Protein AF-A0A921BBF6-F1 (afdb_monomer_lite)

Radius of gyration: 13.72 Å; chains: 1; bounding box: 25×26×42 Å

Sequence (78 aa):
MDHLDELENQSIYILREAYKNFKNLAMLWSIGKDSTIMLWLARKAFFGHCPIPLVHIDTTYKIPAMIEYRTFMQRSGD

Secondary structure (DSSP, 8-state):
--HHHHHHHHHHHHHHHHHHH-SS--EE--SSHHHHHHHHHHHHHTTT---SPEE----S-S-HHHHHHHHHHHHHT-

pLDDT: mean 92.3, std 7.11, range [58.81, 98.5]

Foldseek 3Di:
DDPVVVVLVVLLVVLVVCVVPDPQAAQEAALDPVSVVNVVSCCVSVVNARPHHYDYDDPVPDDVVSVVVVVVCVVVRD

Structure (mmCIF, N/CA/C/O backbone):
data_AF-A0A921BBF6-F1
#
_entry.id   AF-A0A921BBF6-F1
#
loop_
_atom_site.group_PDB
_atom_site.id
_atom_site.type_symbol
_atom_site.label_atom_id
_atom_site.label_alt_id
_atom_site.label_comp_id
_atom_site.label_asym_id
_atom_site.label_entity_id
_atom_site.label_seq_id
_atom_site.pdbx_PDB_ins_code
_atom_site.Cartn_x
_atom_site.Cartn_y
_atom_site.Cartn_z
_atom_site.occupancy
_atom_site.B_iso_or_equiv
_atom_site.auth_seq_id
_atom_site.auth_comp_id
_atom_site.auth_asym_id
_atom_site.auth_atom_id
_atom_site.pdbx_PDB_model_num
ATOM 1 N N . MET A 1 1 ? 4.156 -2.551 22.594 1.00 71.69 1 MET A N 1
ATOM 2 C CA . MET A 1 1 ? 4.172 -1.615 21.468 1.00 71.69 1 MET A CA 1
ATOM 3 C C . MET A 1 1 ? 5.625 -1.368 21.170 1.00 71.69 1 MET A C 1
ATOM 5 O O . MET A 1 1 ? 6.314 -0.802 22.014 1.00 71.69 1 MET A O 1
ATOM 9 N N . ASP A 1 2 ? 6.112 -1.960 20.090 1.00 94.12 2 ASP A N 1
ATOM 10 C CA . ASP A 1 2 ? 7.442 -1.670 19.569 1.00 94.12 2 ASP A CA 1
ATOM 11 C C . ASP A 1 2 ? 7.381 -0.544 18.520 1.00 94.12 2 ASP A C 1
ATOM 13 O O . ASP A 1 2 ? 6.318 0.000 18.217 1.00 94.12 2 ASP A O 1
ATOM 17 N N . HIS A 1 3 ? 8.537 -0.164 17.979 1.00 97.12 3 HIS A N 1
ATOM 18 C CA . HIS A 1 3 ? 8.623 0.892 16.972 1.00 97.12 3 HIS A CA 1
ATOM 19 C C . HIS A 1 3 ? 7.825 0.579 15.689 1.00 97.12 3 HIS A C 1
ATOM 21 O O . HIS A 1 3 ? 7.281 1.488 15.062 1.00 97.12 3 HIS A O 1
ATOM 27 N N . LEU A 1 4 ? 7.742 -0.694 15.287 1.00 97.31 4 LEU A N 1
ATOM 28 C CA . LEU A 1 4 ? 7.008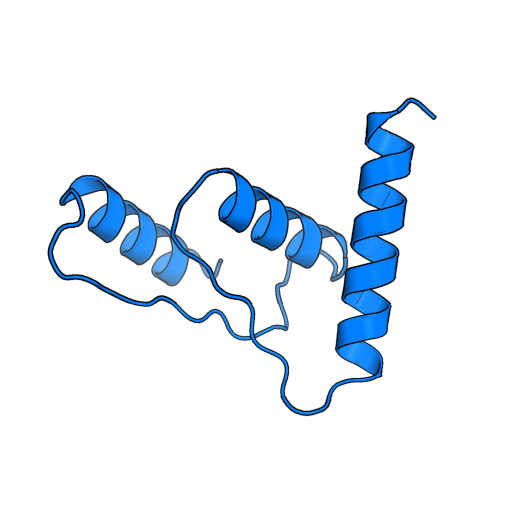 -1.092 14.087 1.00 97.31 4 LEU A CA 1
ATOM 29 C C . LEU A 1 4 ? 5.498 -1.056 14.325 1.00 97.31 4 LEU A C 1
ATOM 31 O O . LEU A 1 4 ? 4.772 -0.624 13.430 1.00 97.31 4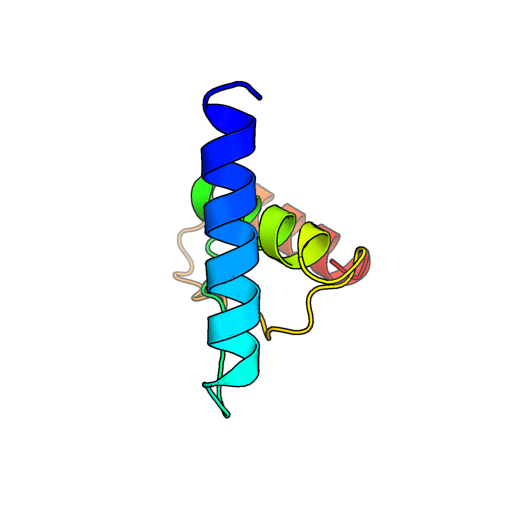 LEU A O 1
ATOM 35 N N . ASP A 1 5 ? 5.034 -1.416 15.525 1.00 97.12 5 ASP A N 1
ATOM 36 C CA . ASP A 1 5 ? 3.632 -1.263 15.921 1.00 97.12 5 ASP A CA 1
ATOM 37 C C . ASP A 1 5 ? 3.182 0.202 15.791 1.00 97.12 5 ASP A C 1
ATOM 39 O O . ASP A 1 5 ? 2.085 0.488 15.307 1.00 97.12 5 ASP A O 1
ATOM 43 N N . GLU A 1 6 ? 4.014 1.156 16.216 1.00 97.94 6 GLU A N 1
ATOM 44 C CA . GLU A 1 6 ? 3.703 2.588 16.122 1.00 97.94 6 GLU A CA 1
ATOM 45 C C . GLU A 1 6 ? 3.598 3.054 14.666 1.00 97.94 6 GLU A C 1
ATOM 47 O O . GLU A 1 6 ? 2.601 3.676 14.281 1.00 97.94 6 GLU A O 1
ATOM 52 N N . LEU A 1 7 ? 4.591 2.708 13.839 1.00 98.19 7 LEU A N 1
ATOM 53 C CA . LEU A 1 7 ? 4.605 3.056 12.416 1.00 98.19 7 LEU A CA 1
ATOM 54 C C . LEU A 1 7 ? 3.425 2.442 11.660 1.00 98.19 7 LEU A C 1
ATOM 56 O O . LEU A 1 7 ? 2.815 3.090 10.804 1.00 98.19 7 LEU A O 1
ATOM 60 N N . GLU A 1 8 ? 3.085 1.196 11.972 1.00 97.88 8 GLU A N 1
ATOM 61 C CA . GLU A 1 8 ? 1.954 0.510 11.369 1.00 97.88 8 GLU A CA 1
ATOM 62 C C . GLU A 1 8 ? 0.629 1.187 11.734 1.00 97.88 8 GLU A C 1
ATOM 64 O O . GLU A 1 8 ? -0.176 1.486 10.846 1.00 97.88 8 GLU A O 1
ATOM 69 N N . ASN A 1 9 ? 0.418 1.494 13.017 1.00 98.00 9 ASN A N 1
ATOM 70 C CA . ASN A 1 9 ? -0.787 2.179 13.479 1.00 98.00 9 ASN A CA 1
ATOM 71 C C . ASN A 1 9 ? -0.924 3.573 12.852 1.00 98.00 9 ASN A C 1
ATOM 73 O O . ASN A 1 9 ? -2.008 3.937 12.387 1.00 98.00 9 ASN A O 1
ATOM 77 N N . GLN A 1 10 ? 0.175 4.329 12.765 1.00 98.44 10 GLN A N 1
ATOM 78 C CA . GLN A 1 10 ? 0.197 5.623 12.084 1.00 98.44 10 GLN A CA 1
ATOM 79 C C . GLN A 1 10 ? -0.152 5.486 10.594 1.00 98.44 10 GLN A C 1
ATOM 81 O O . GLN A 1 10 ? -0.940 6.271 10.063 1.00 98.44 10 GLN A O 1
ATOM 86 N N . SER A 1 11 ? 0.385 4.470 9.919 1.00 98.19 11 SER A N 1
ATOM 87 C CA . SER A 1 11 ? 0.114 4.224 8.500 1.00 98.19 11 SER A CA 1
ATOM 88 C C . SER A 1 11 ? -1.350 3.854 8.250 1.00 98.19 11 SER A C 1
ATOM 90 O O . SER A 1 11 ? -1.977 4.394 7.337 1.00 98.19 11 SER A O 1
ATOM 92 N N . ILE A 1 12 ? -1.927 2.984 9.085 1.00 98.06 12 ILE A N 1
ATOM 93 C CA . ILE A 1 12 ? -3.348 2.607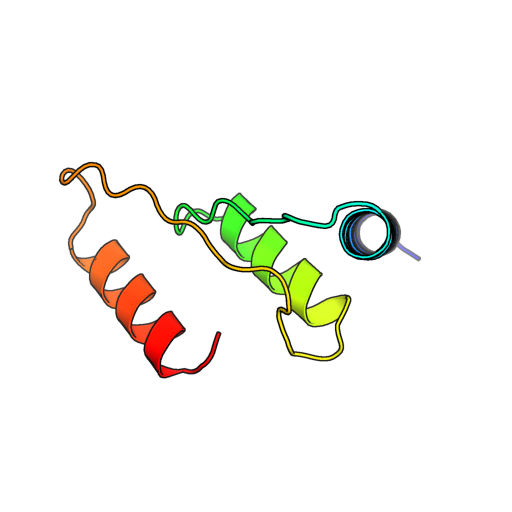 9.019 1.00 98.06 12 ILE A CA 1
ATOM 94 C C . ILE A 1 12 ? -4.242 3.832 9.229 1.00 98.06 12 ILE A C 1
ATOM 96 O O . ILE A 1 12 ? -5.217 4.015 8.495 1.00 98.06 12 ILE A O 1
ATOM 100 N N . TYR A 1 13 ? -3.911 4.677 10.208 1.00 98.44 13 TYR A N 1
ATOM 101 C CA . TYR A 1 13 ? -4.635 5.919 10.464 1.00 98.44 13 TYR A CA 1
ATOM 102 C C . TYR A 1 13 ? -4.638 6.831 9.228 1.00 98.44 13 TYR A C 1
ATOM 104 O O . TYR A 1 13 ? -5.706 7.243 8.776 1.00 98.44 13 TYR A O 1
ATOM 112 N N . ILE A 1 14 ? -3.468 7.071 8.623 1.00 98.38 14 ILE A N 1
ATOM 113 C CA . ILE A 1 14 ? -3.331 7.907 7.420 1.00 98.38 14 ILE A CA 1
ATOM 114 C C . ILE A 1 14 ? -4.148 7.341 6.254 1.00 98.38 14 ILE A C 1
ATOM 116 O O . ILE A 1 14 ? -4.847 8.091 5.576 1.00 98.38 14 ILE A O 1
ATOM 120 N N . LEU A 1 15 ? -4.101 6.026 6.024 1.00 98.00 15 LEU A N 1
ATOM 121 C CA . LEU A 1 15 ? -4.839 5.382 4.934 1.00 98.00 15 LEU A CA 1
ATOM 122 C C . LEU A 1 15 ? -6.358 5.525 5.098 1.00 98.00 15 LEU A C 1
ATOM 124 O O . LEU A 1 15 ? -7.059 5.802 4.123 1.00 98.00 15 LEU A O 1
ATOM 128 N N . ARG A 1 16 ? -6.871 5.378 6.325 1.00 97.75 16 ARG A N 1
ATOM 129 C CA . ARG A 1 16 ? -8.302 5.545 6.622 1.00 97.75 16 ARG A CA 1
ATOM 130 C C . ARG A 1 16 ? -8.751 6.994 6.481 1.00 97.75 16 ARG A C 1
ATOM 132 O O . ARG A 1 16 ? -9.794 7.241 5.877 1.00 97.75 16 ARG A O 1
ATOM 139 N N . GLU A 1 17 ? -7.959 7.942 6.974 1.00 98.50 17 GLU A N 1
ATOM 140 C CA . GLU A 1 17 ? -8.254 9.366 6.807 1.00 98.50 17 GLU A CA 1
ATOM 141 C C . GLU A 1 17 ? -8.196 9.781 5.335 1.00 98.50 17 GLU A C 1
ATOM 143 O O . GLU A 1 17 ? -9.089 10.484 4.864 1.00 98.50 17 GLU A O 1
ATOM 148 N N . ALA A 1 18 ? -7.216 9.300 4.566 1.00 97.88 18 ALA A N 1
ATOM 149 C CA . ALA A 1 18 ? -7.160 9.564 3.134 1.00 97.88 18 ALA A CA 1
ATOM 150 C C . ALA A 1 18 ? -8.404 9.010 2.417 1.00 97.88 18 ALA A C 1
ATOM 152 O O . ALA A 1 18 ? -9.070 9.731 1.675 1.00 97.88 18 ALA A O 1
ATOM 153 N N . TYR A 1 19 ? -8.777 7.759 2.687 1.00 97.06 19 TYR A N 1
ATOM 154 C CA . TYR A 1 19 ? -9.967 7.152 2.091 1.00 97.06 19 TYR A CA 1
ATOM 155 C C . TYR A 1 19 ? -11.259 7.912 2.431 1.00 97.06 19 TYR A C 1
ATOM 157 O O . TYR A 1 19 ? -12.134 8.068 1.584 1.00 97.06 19 TYR A O 1
ATOM 165 N N . LYS A 1 20 ? -11.373 8.428 3.660 1.00 97.50 20 LYS A N 1
ATOM 166 C CA . LYS A 1 20 ? -12.530 9.216 4.101 1.00 97.50 20 LYS A CA 1
ATOM 167 C C . LYS A 1 20 ? -12.599 10.597 3.440 1.00 97.50 20 LYS A C 1
ATOM 169 O O . LYS A 1 20 ? -13.694 11.070 3.143 1.00 97.50 20 LYS A O 1
ATOM 174 N N . ASN A 1 21 ? -11.458 11.261 3.254 1.00 98.06 21 ASN A N 1
ATOM 175 C CA . ASN A 1 21 ? -11.415 12.672 2.856 1.00 98.06 21 ASN A CA 1
ATOM 176 C C . ASN A 1 21 ? -11.271 12.890 1.338 1.00 98.06 21 ASN A C 1
ATOM 178 O O . ASN A 1 21 ? -11.672 13.942 0.836 1.00 98.06 21 ASN A O 1
ATOM 182 N N . PHE A 1 22 ? -10.736 11.924 0.584 1.00 97.25 22 PHE A N 1
ATOM 183 C CA . PHE A 1 22 ? -10.523 12.060 -0.859 1.00 97.25 22 PHE A CA 1
ATOM 184 C C . PHE A 1 22 ? -11.536 11.243 -1.666 1.00 97.25 22 PHE A C 1
ATOM 186 O O . PHE A 1 22 ? -11.606 10.026 -1.552 1.00 97.25 22 PHE A O 1
ATOM 193 N N . LYS A 1 23 ? -12.285 11.915 -2.552 1.00 93.00 23 LYS A N 1
ATOM 194 C CA . LYS A 1 23 ? -13.282 11.263 -3.425 1.00 93.00 23 LYS A CA 1
ATOM 195 C C . LYS A 1 23 ? -12.659 10.411 -4.536 1.00 93.00 23 LYS A C 1
ATOM 197 O O . LYS A 1 23 ? -13.229 9.397 -4.911 1.00 93.00 23 LYS A O 1
ATOM 202 N N . ASN A 1 24 ? -11.508 10.838 -5.063 1.00 94.25 24 ASN A N 1
ATOM 203 C CA . ASN A 1 24 ? -10.794 10.182 -6.160 1.00 94.25 24 ASN A CA 1
ATOM 204 C C . ASN A 1 24 ? -9.391 9.801 -5.685 1.00 94.25 24 ASN A C 1
ATOM 206 O O . ASN A 1 24 ? -8.419 10.503 -5.963 1.00 94.25 24 ASN A O 1
ATOM 210 N N . LEU A 1 25 ? -9.306 8.728 -4.905 1.00 96.56 25 LEU A N 1
ATOM 211 C CA . LEU A 1 25 ? -8.046 8.221 -4.380 1.00 96.56 25 LEU A CA 1
AT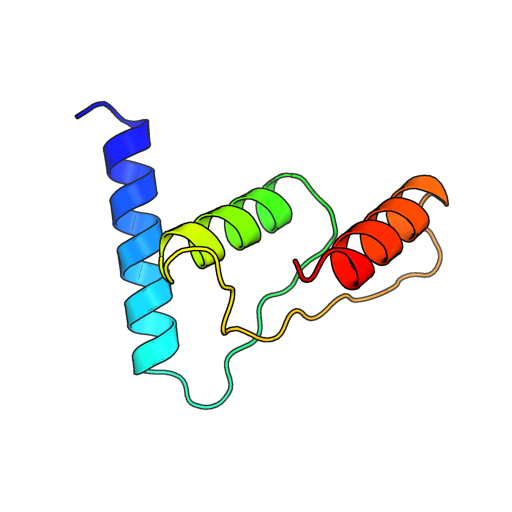OM 212 C C . LEU A 1 25 ? -7.550 7.060 -5.245 1.00 96.56 25 LEU A C 1
ATOM 214 O O . LEU A 1 25 ? -8.330 6.194 -5.629 1.00 96.56 25 LEU A O 1
ATOM 218 N N . ALA A 1 26 ? -6.251 7.032 -5.526 1.00 96.50 26 ALA A N 1
ATOM 219 C CA . ALA A 1 26 ? -5.586 5.914 -6.180 1.00 96.50 26 ALA A CA 1
ATOM 220 C C . ALA A 1 26 ? -4.211 5.694 -5.547 1.00 96.50 26 ALA A C 1
ATOM 222 O O . ALA A 1 26 ? -3.557 6.649 -5.121 1.00 96.50 26 ALA A O 1
ATOM 223 N N . MET A 1 27 ? -3.766 4.442 -5.494 1.00 96.00 27 MET A N 1
ATOM 224 C CA . MET A 1 27 ? -2.459 4.074 -4.959 1.00 96.00 27 MET A CA 1
ATOM 225 C C . MET A 1 27 ? -1.520 3.696 -6.099 1.00 96.00 27 MET A C 1
ATOM 227 O O . MET A 1 27 ? -1.800 2.785 -6.877 1.00 96.00 27 MET A O 1
ATOM 231 N N . LEU A 1 28 ? -0.380 4.380 -6.186 1.00 95.94 28 LEU A N 1
ATOM 232 C CA . LEU A 1 28 ? 0.667 4.024 -7.136 1.00 95.94 28 LEU A CA 1
ATOM 233 C C . LEU A 1 28 ? 1.363 2.743 -6.674 1.00 95.94 28 LEU A C 1
ATOM 235 O O . LEU A 1 28 ? 1.999 2.714 -5.621 1.00 95.94 28 LEU A O 1
ATOM 239 N N . TRP A 1 29 ? 1.270 1.694 -7.486 1.00 94.44 29 TRP A N 1
ATOM 240 C CA . TRP A 1 29 ? 1.879 0.404 -7.197 1.00 94.44 29 TRP A CA 1
ATOM 241 C C . TRP A 1 29 ? 2.901 0.042 -8.269 1.00 94.44 29 TRP A C 1
ATOM 243 O O . TRP A 1 29 ? 2.564 -0.297 -9.404 1.00 94.44 29 TRP A O 1
ATOM 253 N N . SER A 1 30 ? 4.183 0.129 -7.914 1.00 90.56 30 SER A N 1
ATOM 254 C CA . SER A 1 30 ? 5.302 -0.122 -8.827 1.00 90.56 30 SER A CA 1
ATOM 255 C C . SER A 1 30 ? 5.784 -1.571 -8.815 1.00 90.56 30 SER A C 1
ATOM 257 O O . SER A 1 30 ? 6.673 -1.897 -9.598 1.00 90.56 30 SER A O 1
ATOM 259 N N . ILE A 1 31 ? 5.190 -2.433 -7.977 1.00 90.38 31 ILE A N 1
ATOM 260 C CA . ILE A 1 31 ? 5.656 -3.805 -7.700 1.00 90.38 31 ILE A CA 1
ATOM 261 C C . ILE A 1 31 ? 7.005 -3.807 -6.939 1.00 90.38 31 ILE A C 1
ATOM 263 O O . ILE A 1 31 ? 7.685 -4.822 -6.824 1.00 90.38 31 ILE A O 1
ATOM 267 N N . GLY A 1 32 ? 7.416 -2.660 -6.391 1.00 90.00 32 GLY A N 1
ATOM 268 C CA . GLY A 1 32 ? 8.586 -2.549 -5.519 1.00 90.00 32 GLY A CA 1
ATOM 269 C C . GLY A 1 32 ? 8.239 -2.775 -4.046 1.00 90.00 32 GLY A C 1
ATOM 270 O O . GLY A 1 32 ? 7.075 -2.650 -3.657 1.00 90.00 32 GLY A O 1
ATOM 271 N N . LYS A 1 33 ? 9.262 -3.019 -3.212 1.00 93.88 33 LYS A N 1
ATOM 272 C CA . LYS A 1 33 ? 9.114 -3.301 -1.770 1.00 93.88 33 LYS A CA 1
ATOM 273 C C . LYS A 1 33 ? 8.203 -2.308 -1.038 1.00 93.88 33 LYS A C 1
ATOM 275 O O . LYS A 1 33 ? 7.280 -2.730 -0.355 1.00 93.88 33 LYS A O 1
ATOM 280 N N . ASP A 1 34 ? 8.401 -1.005 -1.238 1.00 95.69 34 ASP A N 1
ATOM 281 C CA . ASP A 1 34 ? 7.693 0.031 -0.478 1.00 95.69 34 ASP A CA 1
ATOM 282 C C . ASP A 1 34 ? 6.219 0.079 -0.879 1.00 95.69 34 ASP A C 1
ATOM 284 O O . ASP A 1 34 ? 5.328 0.069 -0.035 1.00 95.69 34 ASP A O 1
ATOM 288 N N . SER A 1 35 ? 5.956 0.035 -2.187 1.00 94.44 35 SER A N 1
ATOM 289 C CA . SER A 1 35 ? 4.593 0.026 -2.716 1.00 94.44 35 SER A CA 1
ATOM 290 C C . SER A 1 35 ? 3.829 -1.257 -2.368 1.00 94.44 35 SER A C 1
ATOM 292 O O . SER A 1 35 ? 2.616 -1.219 -2.188 1.00 94.44 35 SER A O 1
ATOM 294 N N . THR A 1 36 ? 4.526 -2.389 -2.224 1.00 93.88 36 THR A N 1
ATOM 295 C CA . THR A 1 36 ? 3.927 -3.654 -1.779 1.00 93.88 36 THR A CA 1
ATOM 296 C C . THR A 1 36 ? 3.612 -3.625 -0.283 1.00 93.88 36 THR A C 1
ATOM 298 O O . THR A 1 36 ? 2.546 -4.091 0.115 1.00 93.88 36 THR A O 1
ATOM 301 N N . ILE A 1 37 ? 4.467 -3.013 0.547 1.00 96.50 37 ILE A N 1
ATOM 302 C CA . ILE A 1 37 ? 4.142 -2.761 1.959 1.00 96.50 37 ILE A CA 1
ATOM 303 C C . ILE A 1 37 ? 2.942 -1.817 2.081 1.00 96.50 37 ILE A C 1
ATOM 305 O O . ILE A 1 37 ? 2.053 -2.078 2.886 1.00 96.50 37 ILE A O 1
ATOM 309 N N . MET A 1 38 ? 2.843 -0.775 1.250 1.00 96.06 38 MET A N 1
ATOM 310 C CA . MET A 1 38 ? 1.655 0.087 1.227 1.00 96.06 38 MET A CA 1
ATOM 311 C C . MET A 1 38 ? 0.371 -0.677 0.884 1.00 96.06 38 MET A C 1
ATOM 313 O O . MET A 1 38 ? -0.642 -0.476 1.554 1.00 96.06 38 MET A O 1
ATOM 317 N N . LEU A 1 39 ? 0.406 -1.573 -0.110 1.00 95.56 39 LEU A N 1
ATOM 318 C CA . LEU A 1 39 ? -0.733 -2.436 -0.437 1.00 95.56 39 LEU A CA 1
ATOM 319 C C . LEU A 1 39 ? -1.110 -3.334 0.751 1.00 95.56 39 LEU A C 1
ATOM 321 O O . LEU A 1 39 ? -2.285 -3.444 1.100 1.00 95.56 39 LEU A O 1
ATOM 325 N N . TRP A 1 40 ? -0.122 -3.929 1.420 1.00 95.62 40 TRP A N 1
ATOM 326 C CA . TRP A 1 40 ? -0.357 -4.740 2.615 1.00 95.62 40 TRP A CA 1
ATOM 327 C C . TRP A 1 40 ? -0.982 -3.929 3.762 1.00 95.62 40 TRP A C 1
ATOM 329 O O . TRP A 1 40 ? -1.965 -4.365 4.361 1.00 95.62 40 TRP A O 1
ATOM 339 N N . LEU A 1 41 ? -0.478 -2.719 4.025 1.00 97.62 41 LEU A N 1
ATOM 340 C CA . LEU A 1 41 ? -1.026 -1.807 5.033 1.00 97.62 41 LEU A CA 1
ATOM 341 C C . LEU A 1 41 ? -2.455 -1.376 4.693 1.00 97.62 41 LEU A C 1
ATOM 343 O O . LEU A 1 41 ? -3.296 -1.318 5.588 1.00 97.62 41 LEU A O 1
ATOM 347 N N . ALA A 1 42 ? -2.762 -1.127 3.417 1.00 97.12 42 ALA A N 1
ATOM 348 C CA . ALA A 1 42 ? -4.126 -0.845 2.976 1.00 97.12 42 ALA A CA 1
ATOM 349 C C . ALA A 1 42 ? -5.051 -2.028 3.259 1.00 97.12 42 ALA A C 1
ATOM 351 O O . ALA A 1 42 ? -6.097 -1.850 3.878 1.00 97.12 42 ALA A O 1
ATOM 352 N N . ARG A 1 43 ? -4.634 -3.252 2.925 1.00 95.19 43 ARG A N 1
ATOM 353 C CA . ARG A 1 43 ? -5.408 -4.451 3.267 1.00 95.19 43 ARG A CA 1
ATOM 354 C C . ARG A 1 43 ? -5.625 -4.574 4.766 1.00 95.19 43 ARG A C 1
ATOM 356 O O . ARG A 1 43 ? -6.746 -4.820 5.200 1.00 95.19 43 ARG A O 1
ATOM 363 N N . LYS A 1 44 ? -4.592 -4.344 5.575 1.00 97.12 44 LYS A N 1
ATOM 364 C CA . LYS A 1 44 ? -4.715 -4.364 7.036 1.00 97.12 44 LYS A CA 1
ATOM 365 C C . LYS A 1 44 ? -5.678 -3.285 7.546 1.00 97.12 44 LYS A C 1
ATOM 367 O O . LYS A 1 44 ? -6.511 -3.562 8.407 1.00 97.12 44 LYS A O 1
ATOM 372 N N . ALA A 1 45 ? -5.633 -2.084 6.972 1.00 97.75 45 ALA A N 1
ATOM 373 C CA . ALA A 1 45 ? -6.523 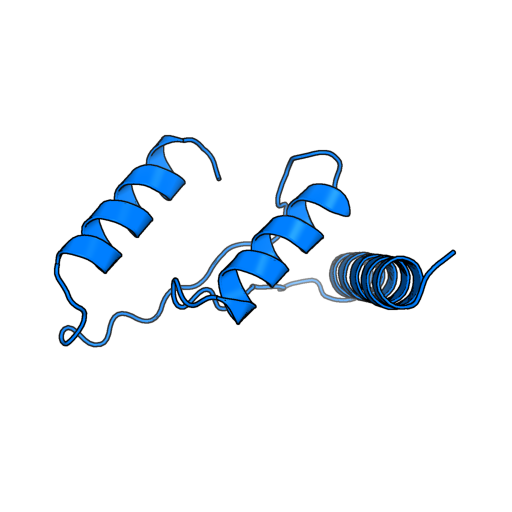-0.979 7.320 1.00 97.75 45 ALA A CA 1
ATOM 374 C C . ALA A 1 45 ? -8.001 -1.267 7.001 1.00 97.75 45 ALA A C 1
ATOM 376 O O . ALA A 1 45 ? -8.877 -0.770 7.717 1.00 97.75 45 ALA A O 1
ATOM 377 N N . PHE A 1 46 ? -8.277 -2.081 5.979 1.00 96.69 46 PHE A N 1
ATOM 378 C CA . PHE A 1 46 ? -9.624 -2.391 5.487 1.00 96.69 46 PHE A CA 1
ATOM 379 C C . PHE A 1 46 ? -9.941 -3.901 5.511 1.00 96.69 46 PHE A C 1
ATOM 381 O O . PHE A 1 46 ? -10.615 -4.427 4.627 1.00 96.69 46 PHE A O 1
ATOM 388 N N . PHE A 1 47 ? -9.491 -4.591 6.564 1.00 94.69 47 PHE A N 1
ATOM 389 C CA . PHE A 1 47 ? -9.908 -5.958 6.918 1.00 94.69 47 PHE A CA 1
ATOM 390 C C . PHE A 1 47 ? -9.668 -7.020 5.830 1.00 94.69 47 PHE A C 1
ATOM 392 O O . PHE A 1 47 ? -10.495 -7.895 5.600 1.00 94.69 47 PHE A O 1
ATOM 399 N N . GLY A 1 48 ? -8.513 -6.956 5.170 1.00 92.38 48 GLY A N 1
ATOM 400 C CA . GLY A 1 48 ? -8.074 -7.910 4.147 1.00 92.38 48 GLY A CA 1
ATOM 401 C C . GLY A 1 48 ? -8.341 -7.461 2.710 1.00 92.38 48 GLY A C 1
ATOM 402 O O . GLY A 1 48 ? -7.749 -8.026 1.786 1.00 92.38 48 GLY A O 1
ATOM 403 N N . HIS A 1 49 ? -9.145 -6.413 2.520 1.00 90.31 49 HIS A N 1
ATOM 404 C CA . HIS A 1 49 ? -9.487 -5.846 1.215 1.00 90.31 49 HIS A CA 1
ATOM 405 C C . HIS A 1 49 ? -8.749 -4.526 0.974 1.00 90.31 49 HIS A C 1
ATOM 407 O O . HIS A 1 49 ? -8.468 -3.799 1.917 1.00 90.31 49 HIS A O 1
ATOM 413 N N . CYS A 1 50 ? -8.458 -4.176 -0.277 1.00 93.69 50 CYS A N 1
ATOM 414 C CA . CYS A 1 50 ? -7.967 -2.844 -0.629 1.00 93.69 50 CYS A CA 1
ATOM 415 C C . CYS A 1 50 ? -9.062 -2.097 -1.412 1.00 93.69 50 CYS A C 1
ATOM 417 O O . CYS A 1 50 ? -9.286 -2.415 -2.578 1.00 93.69 50 CYS A O 1
ATOM 419 N N . PRO A 1 51 ? -9.767 -1.117 -0.814 1.00 94.06 51 PRO A N 1
ATOM 420 C CA . PRO A 1 51 ? -10.816 -0.367 -1.509 1.00 94.06 51 PRO A CA 1
ATOM 421 C C . PRO A 1 51 ? -10.253 0.764 -2.388 1.00 94.06 51 PRO A C 1
ATOM 423 O O . PRO A 1 51 ? -11.014 1.510 -2.998 1.00 94.06 51 PRO A O 1
ATOM 426 N N . ILE A 1 52 ? -8.927 0.926 -2.427 1.00 94.94 52 ILE A N 1
ATOM 427 C CA . ILE A 1 52 ? -8.238 1.976 -3.175 1.00 94.94 52 ILE A CA 1
ATOM 428 C C . ILE A 1 52 ? -7.787 1.389 -4.520 1.00 94.94 52 ILE A C 1
ATOM 430 O O . ILE A 1 52 ? -6.984 0.454 -4.523 1.00 94.94 52 ILE A O 1
ATOM 434 N N . PRO A 1 53 ? -8.240 1.936 -5.663 1.00 94.75 53 PRO A N 1
ATOM 435 C CA . PRO A 1 53 ? -7.760 1.521 -6.975 1.00 94.75 53 PRO A CA 1
ATOM 436 C C . PRO A 1 53 ? -6.233 1.610 -7.090 1.00 94.75 53 PRO A C 1
ATOM 438 O O . PRO A 1 53 ? -5.631 2.637 -6.760 1.00 94.75 53 PRO A O 1
ATOM 441 N N . LEU A 1 54 ? -5.606 0.546 -7.594 1.00 94.50 54 LEU A N 1
ATOM 442 C CA . LEU A 1 54 ? -4.166 0.511 -7.843 1.00 94.50 54 LEU A CA 1
ATOM 443 C C . LEU A 1 54 ? -3.848 1.019 -9.249 1.00 94.50 54 LEU A C 1
ATOM 445 O O . LEU A 1 54 ? -4.446 0.587 -10.235 1.00 94.50 54 LEU A O 1
ATOM 449 N N . VAL A 1 55 ? -2.851 1.893 -9.348 1.00 94.69 55 VAL A N 1
ATOM 450 C CA . VAL A 1 55 ? -2.351 2.426 -10.616 1.00 94.69 55 VAL A CA 1
ATOM 451 C C . VAL A 1 55 ? -0.911 1.985 -10.806 1.00 94.69 55 VAL A C 1
ATOM 453 O O . VAL A 1 55 ? -0.031 2.265 -9.993 1.00 94.69 55 VAL A O 1
ATOM 456 N N . HIS A 1 56 ? -0.674 1.306 -11.922 1.00 91.88 56 HIS A N 1
ATOM 457 C CA . HIS A 1 56 ? 0.641 0.846 -12.325 1.00 91.88 56 HIS A CA 1
ATOM 458 C C . HIS A 1 56 ? 1.064 1.547 -13.610 1.00 91.88 56 HIS A C 1
ATOM 460 O O . HIS A 1 56 ? 0.386 1.427 -14.629 1.00 91.88 56 HIS A O 1
ATOM 466 N N . ILE A 1 57 ? 2.204 2.234 -13.578 1.00 91.69 57 ILE A N 1
ATOM 467 C CA . ILE A 1 57 ? 2.805 2.830 -14.773 1.00 91.69 57 ILE A CA 1
ATOM 468 C C . ILE A 1 57 ? 3.798 1.825 -15.344 1.00 91.69 57 ILE A C 1
ATOM 470 O O . ILE A 1 57 ? 4.822 1.540 -14.716 1.00 91.69 57 ILE A O 1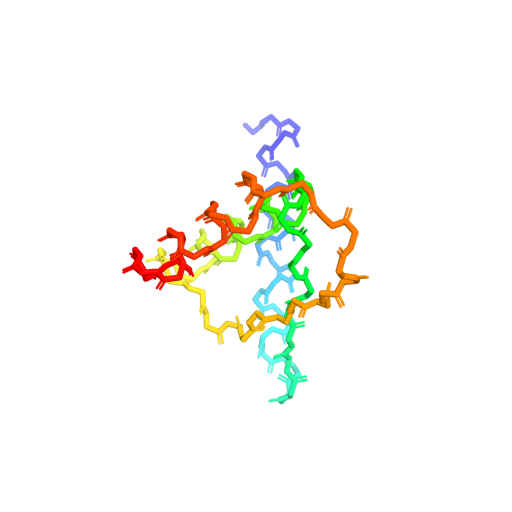
ATOM 474 N N . ASP A 1 58 ? 3.490 1.267 -16.511 1.00 88.38 58 ASP A N 1
ATOM 475 C CA . ASP A 1 58 ? 4.407 0.389 -17.230 1.00 88.38 58 ASP A CA 1
ATOM 476 C C . ASP A 1 58 ? 5.361 1.212 -18.101 1.00 88.38 58 ASP A C 1
ATOM 478 O O . ASP A 1 58 ? 4.937 2.033 -18.910 1.00 88.38 58 ASP A O 1
ATOM 482 N N . THR A 1 59 ? 6.658 1.001 -17.904 1.00 88.75 59 THR A N 1
ATOM 483 C CA . THR A 1 59 ? 7.718 1.678 -18.653 1.00 88.75 59 THR A CA 1
ATOM 484 C C . THR A 1 59 ? 8.245 0.830 -19.801 1.00 88.75 59 THR A C 1
ATOM 486 O O . THR A 1 59 ? 9.102 1.310 -20.529 1.00 88.75 59 THR A O 1
ATOM 489 N N . THR A 1 60 ? 7.785 -0.417 -19.965 1.00 84.81 60 THR A N 1
ATOM 490 C CA . THR A 1 60 ? 8.287 -1.432 -20.919 1.00 84.81 60 THR A CA 1
ATOM 491 C C . THR A 1 60 ? 9.704 -1.964 -20.658 1.00 84.81 60 THR A C 1
ATOM 493 O O . THR A 1 60 ? 10.120 -2.926 -21.292 1.00 84.81 60 THR A O 1
ATOM 496 N N . TYR A 1 61 ? 10.423 -1.421 -19.669 1.00 86.94 61 TYR A N 1
ATOM 497 C CA . TYR A 1 61 ? 11.784 -1.845 -19.288 1.00 86.94 61 TYR A CA 1
ATOM 498 C C . TYR A 1 61 ? 11.825 -2.762 -18.054 1.00 86.94 61 TYR A C 1
ATOM 500 O O . TYR A 1 61 ? 12.875 -2.950 -17.441 1.00 86.94 61 TYR A O 1
ATOM 508 N N . LYS A 1 62 ? 10.678 -3.300 -17.628 1.00 81.50 62 LYS A N 1
ATOM 509 C CA . LYS A 1 62 ? 10.592 -4.143 -16.429 1.00 81.50 62 LYS A CA 1
ATOM 510 C C . LYS A 1 62 ? 11.032 -5.563 -16.741 1.00 81.50 62 LYS A C 1
ATOM 512 O O . LYS A 1 62 ? 10.775 -6.087 -17.820 1.00 81.50 62 LYS A O 1
ATOM 517 N N . ILE A 1 63 ? 11.669 -6.196 -15.762 1.00 89.25 63 ILE A N 1
ATOM 518 C CA . ILE A 1 63 ? 12.065 -7.600 -15.864 1.00 89.25 63 ILE A CA 1
ATOM 519 C C . ILE A 1 63 ? 10.786 -8.446 -16.007 1.00 89.25 63 ILE A C 1
ATOM 521 O O . ILE A 1 63 ? 9.841 -8.205 -15.249 1.00 89.25 63 ILE A O 1
ATOM 525 N N . PRO A 1 64 ? 10.737 -9.446 -16.908 1.00 88.06 64 PRO A N 1
ATOM 526 C CA . PRO A 1 64 ? 9.536 -10.257 -17.140 1.00 88.06 64 PRO A CA 1
ATOM 527 C C . PRO A 1 64 ? 8.907 -10.831 -15.861 1.00 88.06 64 PRO A C 1
ATOM 529 O O . PRO A 1 64 ? 7.695 -10.739 -15.680 1.00 88.06 64 PRO A O 1
ATOM 532 N N . ALA A 1 65 ? 9.731 -11.287 -14.912 1.00 88.94 65 ALA A N 1
ATOM 533 C CA . ALA A 1 65 ? 9.280 -11.803 -13.617 1.00 88.94 65 ALA A CA 1
ATOM 534 C C . ALA A 1 65 ? 8.442 -10.796 -12.798 1.00 88.94 65 ALA A C 1
ATOM 536 O O . ALA A 1 65 ? 7.536 -11.190 -12.067 1.00 88.94 65 ALA A O 1
ATOM 537 N N . MET A 1 66 ? 8.698 -9.487 -12.924 1.00 88.50 66 MET A N 1
ATOM 538 C CA . MET A 1 66 ? 7.880 -8.463 -12.257 1.00 88.50 66 MET A CA 1
ATOM 539 C C . MET A 1 66 ? 6.479 -8.384 -12.865 1.00 88.50 66 MET A C 1
ATOM 541 O O . MET A 1 66 ? 5.497 -8.225 -12.141 1.00 88.50 66 MET A O 1
ATOM 545 N N . ILE A 1 67 ? 6.379 -8.505 -14.190 1.00 86.62 67 ILE A N 1
ATOM 546 C CA . ILE A 1 67 ? 5.097 -8.494 -14.898 1.00 86.62 67 ILE A CA 1
ATOM 547 C C . ILE A 1 67 ? 4.301 -9.757 -14.563 1.00 86.62 67 ILE A C 1
ATOM 549 O O . ILE A 1 67 ? 3.117 -9.658 -14.247 1.00 86.62 67 ILE A O 1
ATOM 553 N N . GLU A 1 68 ? 4.953 -10.920 -14.536 1.00 89.44 68 GLU A N 1
ATOM 554 C CA . GLU A 1 68 ? 4.334 -12.180 -14.113 1.00 89.44 68 GLU A CA 1
ATOM 555 C C . GLU A 1 68 ? 3.790 -12.090 -12.685 1.00 89.44 68 GLU A C 1
ATOM 557 O O . GLU A 1 68 ? 2.630 -12.430 -12.444 1.00 89.44 68 GLU A O 1
ATOM 562 N N . TYR A 1 69 ? 4.584 -11.555 -11.753 1.00 88.19 69 TYR A N 1
ATOM 563 C CA . TYR A 1 69 ? 4.149 -11.355 -10.375 1.00 88.19 69 TYR A CA 1
ATOM 564 C C . TYR A 1 69 ? 2.955 -10.394 -10.279 1.00 88.19 69 TYR A C 1
ATOM 566 O O . TYR A 1 69 ? 1.985 -10.684 -9.580 1.00 88.19 69 TYR A O 1
ATOM 574 N N . ARG A 1 70 ? 2.955 -9.286 -11.032 1.00 88.38 70 ARG A N 1
ATOM 575 C CA . ARG A 1 70 ? 1.795 -8.380 -11.106 1.00 88.38 70 ARG A CA 1
ATOM 576 C C . ARG A 1 70 ? 0.541 -9.111 -11.574 1.00 88.38 70 ARG A C 1
ATOM 578 O O . ARG A 1 70 ? -0.519 -8.950 -10.975 1.00 88.38 70 ARG A O 1
ATOM 585 N N . THR A 1 71 ? 0.649 -9.883 -12.653 1.00 86.88 71 THR A N 1
ATOM 586 C CA . THR A 1 71 ? -0.481 -10.636 -13.203 1.00 86.88 71 THR A CA 1
ATOM 587 C C . THR A 1 71 ? -0.976 -11.697 -12.225 1.00 86.88 71 THR A C 1
ATOM 589 O O . THR A 1 71 ? -2.183 -11.901 -12.117 1.00 86.88 71 THR A O 1
ATOM 592 N N . PHE A 1 72 ? -0.076 -12.347 -11.486 1.00 88.44 72 PHE A N 1
ATOM 593 C CA . PHE A 1 72 ? -0.438 -13.275 -10.419 1.00 88.44 72 PHE A CA 1
ATOM 594 C C . PHE A 1 72 ? -1.254 -12.581 -9.319 1.00 88.44 72 PHE A C 1
ATOM 596 O O . PHE A 1 72 ? -2.363 -13.021 -9.035 1.00 88.44 72 PHE A O 1
ATOM 603 N N . MET A 1 73 ? -0.765 -11.463 -8.774 1.00 84.94 73 MET A N 1
ATOM 604 C CA . MET A 1 73 ? -1.457 -10.700 -7.722 1.00 84.94 73 MET A CA 1
ATOM 605 C C . MET A 1 73 ? -2.864 -10.260 -8.160 1.00 84.94 73 MET A C 1
ATOM 607 O O . MET A 1 73 ? -3.837 -10.492 -7.448 1.00 84.94 73 MET A O 1
ATOM 611 N N . GLN A 1 74 ? -2.995 -9.741 -9.388 1.00 83.12 74 GLN A N 1
ATOM 612 C CA . GLN A 1 74 ? -4.296 -9.358 -9.951 1.00 83.12 74 GLN A CA 1
ATOM 613 C C . GLN A 1 74 ? -5.288 -10.529 -10.024 1.00 83.12 74 GLN A C 1
ATOM 615 O O . GLN A 1 74 ? -6.481 -10.340 -9.801 1.00 83.12 74 GLN A O 1
ATOM 620 N N . ARG A 1 75 ? -4.820 -11.741 -10.354 1.00 82.25 75 ARG A N 1
ATOM 621 C CA . ARG A 1 75 ? -5.671 -12.945 -10.419 1.00 82.25 75 ARG A CA 1
ATOM 622 C C . ARG A 1 75 ? -6.041 -13.475 -9.039 1.00 82.25 75 ARG A C 1
ATOM 624 O O . ARG A 1 75 ? -7.122 -14.034 -8.887 1.00 82.25 75 ARG A O 1
ATOM 631 N N . SER A 1 76 ? -5.161 -13.296 -8.060 1.00 77.75 76 SER A N 1
ATOM 632 C CA . SER A 1 76 ? -5.386 -13.680 -6.665 1.00 77.75 76 SER A CA 1
ATOM 633 C C . SER A 1 76 ? -6.392 -12.771 -5.946 1.00 77.75 76 SER A C 1
ATOM 635 O O . SER A 1 76 ? -6.805 -13.092 -4.835 1.00 77.75 76 SER A O 1
ATOM 637 N N . GLY A 1 77 ? -6.828 -11.678 -6.586 1.00 67.88 77 GLY A N 1
ATOM 638 C CA . GLY A 1 77 ? -7.765 -10.714 -6.006 1.00 67.88 77 GLY A CA 1
ATOM 639 C C . GLY A 1 77 ? -7.107 -9.752 -5.016 1.00 67.88 77 GLY A C 1
ATOM 640 O O . GLY A 1 77 ? -7.797 -9.230 -4.138 1.00 67.88 77 GLY A O 1
ATOM 641 N N . ASP A 1 78 ? -5.793 -9.551 -5.154 1.00 58.81 78 ASP A N 1
ATOM 642 C CA . ASP A 1 78 ? -4.995 -8.620 -4.353 1.00 58.81 78 ASP A CA 1
ATOM 643 C C . ASP A 1 78 ? -4.891 -7.222 -4.986 1.00 58.81 78 ASP A C 1
ATOM 645 O O . ASP A 1 78 ? -4.825 -7.115 -6.237 1.00 58.81 78 ASP A O 1
#